Protein AF-A0A3N1D718-F1 (afdb_monomer_lite)

Foldseek 3Di:
DPDDPLVVLVVLLVVLLVVLQVVLVVVLQVVLCVVPVDGQPPDPPDPPQDPVSVVVSVVSCVVSSVVSSVVSVVVSQVVCCVVVVDGRPVVNVVVVVVVVD

pLDDT: mean 87.6, std 11.68, range [37.59, 97.69]

InterPro domains:
  IPR025329 Protein of unknown function DUF4235 [PF14019] (9-85)

Radius of gyration: 19.2 Å; chains: 1; bounding box: 46×28×54 Å

Secondary structure (DSSP, 8-state):
-PPPP-HHHHHHHHHHHHHHHHHH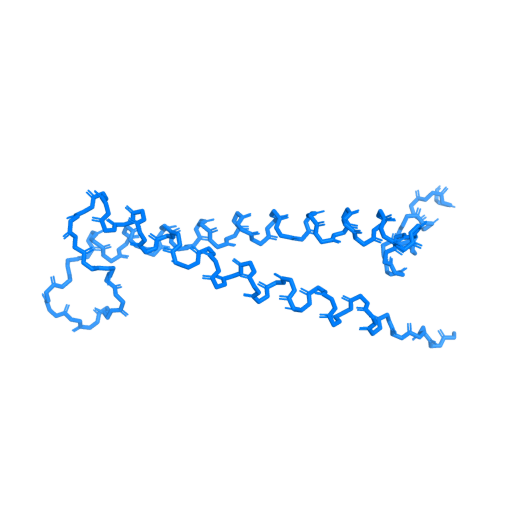HHHHHHHHHHHHSS-----TT-TTS-HHHHHHHHHHHHHHHHHHHHHHHHHHHHHHHHHHSS--HHHHHHHHHHHH-

Sequence (101 aa):
MAQKPDVGWKIFAGITGMAGGLAARKSLELIWRKGTGRKPPVNPESPDVGLAEALGWAVLIGVGMEVTRVLVTRLAVRQWEHTTGALPAHLAKLKDELTND

Organism: NCBI:txid58109

Structure (mmCIF, N/CA/C/O backbone):
data_AF-A0A3N1D718-F1
#
_entry.id   AF-A0A3N1D718-F1
#
loop_
_atom_site.group_PDB
_atom_site.id
_atom_site.type_symbol
_atom_site.label_atom_id
_atom_site.label_alt_id
_atom_site.label_comp_id
_atom_site.label_asym_id
_atom_site.label_entity_id
_atom_site.label_seq_id
_atom_site.pdbx_PDB_ins_code
_atom_site.Cartn_x
_atom_site.Cartn_y
_atom_site.Cartn_z
_atom_site.occupancy
_atom_site.B_iso_or_equiv
_atom_site.auth_seq_id
_atom_site.auth_comp_id
_atom_site.auth_asym_id
_atom_site.auth_atom_id
_atom_site.pdbx_PDB_model_num
ATOM 1 N N . MET A 1 1 ? 29.116 -12.517 -17.501 1.00 37.59 1 MET A N 1
ATOM 2 C CA . MET A 1 1 ? 29.316 -11.062 -17.315 1.00 37.59 1 MET A CA 1
ATOM 3 C C . MET A 1 1 ? 28.420 -10.607 -16.172 1.00 37.59 1 MET A C 1
ATOM 5 O O . MET A 1 1 ? 27.239 -10.930 -16.201 1.00 37.59 1 MET A O 1
ATOM 9 N N . ALA A 1 2 ? 28.958 -9.949 -15.141 1.00 45.78 2 ALA A N 1
ATOM 10 C CA . ALA A 1 2 ? 28.141 -9.412 -14.053 1.00 45.78 2 ALA A CA 1
ATOM 11 C C . ALA A 1 2 ? 27.224 -8.312 -14.612 1.00 45.78 2 ALA A C 1
ATOM 13 O O . ALA A 1 2 ? 27.704 -7.337 -15.190 1.00 45.78 2 ALA A O 1
ATOM 14 N N . GLN A 1 3 ? 25.909 -8.512 -14.507 1.00 56.16 3 GLN A N 1
ATOM 15 C CA . GLN A 1 3 ? 24.907 -7.549 -14.961 1.00 56.16 3 GLN A CA 1
ATOM 16 C C . GLN A 1 3 ? 25.099 -6.222 -14.219 1.00 56.16 3 GLN A C 1
ATOM 18 O O . GLN A 1 3 ? 25.256 -6.217 -12.996 1.00 56.16 3 GLN A O 1
ATOM 23 N N . LYS A 1 4 ? 25.062 -5.090 -14.935 1.00 59.56 4 LYS A N 1
ATOM 24 C CA . LYS A 1 4 ? 25.001 -3.782 -14.276 1.00 59.56 4 LYS A CA 1
ATOM 25 C C . LYS A 1 4 ? 23.663 -3.703 -13.530 1.00 59.56 4 LYS A C 1
ATOM 27 O O . LYS A 1 4 ? 22.625 -3.915 -14.156 1.00 59.56 4 LYS A O 1
ATOM 32 N N . PRO A 1 5 ? 23.654 -3.447 -12.213 1.00 60.41 5 PRO A N 1
ATOM 33 C CA . PRO A 1 5 ? 22.409 -3.280 -11.481 1.00 60.41 5 PRO A CA 1
ATOM 34 C C . PRO A 1 5 ? 21.609 -2.123 -12.089 1.00 60.41 5 PRO A C 1
ATOM 36 O O . PRO A 1 5 ? 22.157 -1.047 -12.317 1.00 60.41 5 PRO A O 1
ATOM 39 N N . ASP A 1 6 ? 20.313 -2.337 -12.327 1.00 82.44 6 ASP A N 1
ATOM 40 C CA . ASP A 1 6 ? 19.384 -1.282 -12.749 1.00 82.44 6 ASP A CA 1
ATOM 41 C C . ASP A 1 6 ? 19.052 -0.384 -11.548 1.00 82.44 6 ASP A C 1
ATOM 43 O O . ASP A 1 6 ? 18.007 -0.484 -10.901 1.00 82.44 6 ASP A O 1
ATOM 47 N N . VAL A 1 7 ? 20.045 0.414 -11.154 1.00 88.56 7 VAL A N 1
ATOM 48 C CA . VAL A 1 7 ? 19.982 1.299 -9.987 1.00 88.56 7 VAL A CA 1
ATOM 49 C C . VAL A 1 7 ? 18.895 2.357 -10.181 1.00 88.56 7 VAL A C 1
ATOM 51 O O . VAL A 1 7 ? 18.186 2.666 -9.226 1.00 88.56 7 VAL A O 1
ATOM 54 N N . GLY A 1 8 ? 18.712 2.851 -11.412 1.00 89.06 8 GLY A N 1
ATOM 55 C CA . GLY A 1 8 ? 17.675 3.828 -11.751 1.00 89.06 8 GLY A CA 1
ATOM 56 C C . GLY A 1 8 ? 16.273 3.296 -11.465 1.00 89.06 8 GLY A C 1
ATOM 57 O O . GLY A 1 8 ? 15.522 3.925 -10.716 1.00 89.06 8 GLY A O 1
ATOM 58 N N . TRP A 1 9 ? 15.956 2.095 -11.964 1.00 91.62 9 TRP A N 1
ATOM 59 C CA . TRP A 1 9 ? 14.692 1.431 -11.652 1.00 91.62 9 TRP A CA 1
ATOM 60 C C . TRP A 1 9 ? 14.515 1.198 -10.150 1.00 91.62 9 TRP A C 1
ATOM 62 O O . TRP A 1 9 ? 13.450 1.477 -9.608 1.00 91.62 9 TRP A O 1
ATOM 72 N N . LYS A 1 10 ? 15.547 0.705 -9.452 1.00 91.62 10 LYS A N 1
ATOM 73 C CA . LYS A 1 10 ? 15.457 0.414 -8.010 1.00 91.62 10 LYS A CA 1
ATOM 74 C C . LYS A 1 10 ? 15.143 1.659 -7.183 1.00 91.62 10 LYS A C 1
ATOM 76 O O . LYS A 1 10 ? 14.310 1.586 -6.282 1.00 91.62 10 LYS A O 1
ATOM 81 N N . ILE A 1 11 ? 15.787 2.787 -7.488 1.00 94.12 11 ILE A N 1
ATOM 82 C CA . ILE A 1 11 ? 15.524 4.064 -6.815 1.00 94.12 11 ILE A CA 1
ATOM 83 C C . ILE A 1 11 ? 14.094 4.521 -7.108 1.00 94.12 11 ILE A C 1
ATOM 85 O O . ILE A 1 11 ? 13.354 4.835 -6.177 1.00 94.12 11 ILE A O 1
ATOM 89 N N . PHE A 1 12 ? 13.686 4.506 -8.380 1.00 92.44 12 PHE A N 1
ATOM 90 C CA . PHE A 1 12 ? 12.338 4.903 -8.780 1.00 92.44 12 PHE A CA 1
ATOM 91 C C . PHE A 1 12 ? 11.271 4.037 -8.102 1.00 92.44 12 PHE A C 1
ATOM 93 O O . PHE A 1 12 ? 10.417 4.558 -7.390 1.00 92.44 12 PHE A O 1
ATOM 100 N N . ALA A 1 13 ? 11.374 2.714 -8.230 1.00 91.88 13 ALA A N 1
ATOM 101 C CA . ALA A 1 13 ? 10.457 1.762 -7.617 1.00 91.88 13 ALA A CA 1
ATOM 102 C C . ALA A 1 13 ? 10.424 1.892 -6.086 1.00 91.88 13 ALA A C 1
ATOM 104 O O . ALA A 1 13 ? 9.352 1.791 -5.491 1.00 91.88 13 ALA A O 1
ATOM 105 N N . GLY A 1 14 ? 11.568 2.160 -5.448 1.00 95.00 14 GLY A N 1
ATOM 106 C CA . GLY A 1 14 ? 11.645 2.423 -4.012 1.00 95.00 14 GLY A CA 1
ATOM 107 C C . GLY A 1 14 ? 10.859 3.670 -3.601 1.00 95.00 14 GLY A C 1
ATOM 108 O O . GLY A 1 14 ? 10.023 3.601 -2.699 1.00 95.00 14 GLY A O 1
ATOM 109 N N . ILE A 1 15 ? 11.068 4.793 -4.296 1.00 95.88 15 ILE A N 1
ATOM 110 C CA . ILE A 1 15 ? 10.365 6.056 -4.026 1.00 95.88 15 ILE A CA 1
ATOM 111 C C . ILE A 1 15 ? 8.863 5.908 -4.292 1.00 95.88 15 ILE A C 1
ATOM 113 O O . ILE A 1 15 ? 8.047 6.276 -3.444 1.00 95.88 15 ILE A O 1
ATOM 117 N N . THR A 1 16 ? 8.478 5.337 -5.436 1.00 94.38 16 THR A N 1
ATOM 118 C CA . THR A 1 16 ? 7.067 5.126 -5.788 1.00 94.38 16 THR A CA 1
ATOM 119 C C . THR A 1 16 ? 6.388 4.171 -4.807 1.00 94.38 16 THR A C 1
ATOM 121 O O . THR A 1 16 ? 5.268 4.434 -4.373 1.00 94.38 16 THR A O 1
ATOM 124 N N . GLY A 1 17 ? 7.074 3.098 -4.404 1.00 94.88 17 GLY A N 1
ATOM 125 C CA . GLY A 1 17 ? 6.605 2.159 -3.387 1.00 94.88 17 GLY A CA 1
ATOM 126 C C . GLY A 1 17 ? 6.345 2.840 -2.045 1.00 94.88 17 GLY A C 1
ATOM 127 O O . GLY A 1 17 ? 5.269 2.681 -1.469 1.00 94.88 17 GLY A O 1
ATOM 128 N N . MET A 1 18 ? 7.294 3.653 -1.576 1.00 96.94 18 MET A N 1
ATOM 129 C CA . MET A 1 18 ? 7.156 4.401 -0.327 1.00 96.94 18 MET A CA 1
ATOM 130 C C . MET A 1 18 ? 5.994 5.400 -0.387 1.00 96.94 18 MET A C 1
ATOM 132 O O . MET A 1 18 ? 5.151 5.419 0.511 1.00 96.94 18 MET A O 1
ATOM 136 N N . ALA A 1 19 ? 5.905 6.192 -1.458 1.00 96.38 19 ALA A N 1
ATOM 137 C CA . ALA A 1 19 ? 4.821 7.151 -1.649 1.00 96.38 19 ALA A CA 1
ATOM 138 C C . ALA A 1 19 ? 3.448 6.458 -1.693 1.00 96.38 19 ALA A C 1
ATOM 140 O O . ALA A 1 19 ? 2.516 6.882 -1.005 1.00 96.38 19 ALA A O 1
ATOM 141 N N . GLY A 1 20 ? 3.341 5.354 -2.440 1.00 95.81 20 GLY A N 1
ATOM 142 C CA . GLY A 1 20 ? 2.128 4.545 -2.526 1.00 95.81 20 GLY A CA 1
ATOM 143 C C . GLY A 1 20 ? 1.719 3.950 -1.179 1.00 95.81 20 GLY A C 1
ATOM 144 O O . GLY A 1 20 ? 0.554 4.041 -0.800 1.00 95.81 20 GLY A O 1
ATOM 145 N N . GLY A 1 21 ? 2.673 3.418 -0.411 1.00 95.50 21 GLY A N 1
ATOM 146 C CA . GLY A 1 21 ? 2.417 2.875 0.925 1.00 95.50 21 GLY A CA 1
ATOM 147 C C . GLY A 1 21 ? 1.923 3.930 1.920 1.00 95.50 21 GLY A C 1
ATOM 148 O O . GLY A 1 21 ? 0.954 3.696 2.643 1.00 95.50 21 GLY A O 1
ATOM 149 N N . LEU A 1 22 ? 2.535 5.119 1.931 1.00 96.19 22 LEU A N 1
ATOM 150 C CA . LEU A 1 22 ? 2.099 6.227 2.791 1.00 96.19 22 LEU A CA 1
ATOM 151 C C . LEU A 1 22 ? 0.698 6.730 2.416 1.00 96.19 22 LEU A C 1
ATOM 153 O O . LEU A 1 22 ? -0.117 7.004 3.301 1.00 96.19 22 LEU A O 1
ATOM 157 N N . ALA A 1 23 ? 0.408 6.835 1.117 1.00 96.62 23 ALA A N 1
ATOM 158 C CA . ALA A 1 23 ? -0.911 7.216 0.624 1.00 96.62 23 ALA A CA 1
ATOM 159 C C . ALA A 1 23 ? -1.971 6.170 0.999 1.00 96.62 23 ALA A C 1
ATOM 161 O O . ALA A 1 23 ? -3.021 6.524 1.535 1.00 96.62 23 ALA A O 1
ATOM 162 N N . ALA A 1 24 ? -1.677 4.884 0.796 1.00 96.06 24 ALA A N 1
ATOM 163 C CA . ALA A 1 24 ? -2.580 3.796 1.145 1.00 96.06 24 ALA A CA 1
ATOM 164 C C . ALA A 1 24 ? -2.883 3.758 2.638 1.00 96.06 24 ALA A C 1
ATOM 166 O O . ALA A 1 24 ? -4.049 3.677 3.013 1.00 96.06 24 ALA A O 1
ATOM 167 N N . ARG A 1 25 ? -1.865 3.907 3.494 1.00 93.56 25 ARG A N 1
ATOM 168 C CA . ARG A 1 25 ? -2.071 3.965 4.943 1.00 93.56 25 ARG A CA 1
ATOM 169 C C . ARG A 1 25 ? -3.072 5.053 5.327 1.00 93.56 25 ARG A C 1
ATOM 171 O O . ARG A 1 25 ? -4.044 4.758 6.013 1.00 93.56 25 ARG A O 1
ATOM 178 N N . LYS A 1 26 ? -2.894 6.285 4.838 1.00 94.44 26 LYS A N 1
ATOM 179 C CA . LYS A 1 26 ? -3.828 7.390 5.120 1.00 94.44 26 LYS A CA 1
ATOM 180 C C . LYS A 1 26 ? -5.246 7.091 4.630 1.00 94.44 26 LYS A C 1
ATOM 182 O O . LYS A 1 26 ? -6.210 7.364 5.343 1.00 94.44 26 LYS A O 1
ATOM 187 N N . SER A 1 27 ? -5.375 6.511 3.439 1.00 96.25 27 SER A N 1
ATOM 188 C CA . SER A 1 27 ? -6.668 6.114 2.879 1.00 96.25 27 SER A CA 1
ATOM 189 C C . SER A 1 27 ? -7.355 5.043 3.727 1.00 96.25 27 SER A C 1
ATOM 191 O O . SER A 1 27 ? -8.532 5.189 4.044 1.00 96.25 27 SER A O 1
ATOM 193 N N . LEU A 1 28 ? -6.629 4.007 4.153 1.00 94.88 28 LEU A N 1
ATOM 194 C CA . LEU A 1 28 ? -7.159 2.926 4.990 1.00 94.88 28 LEU A CA 1
ATOM 195 C C . LEU A 1 28 ? -7.568 3.436 6.377 1.00 94.88 28 LEU A C 1
ATOM 197 O O . LEU A 1 28 ? -8.643 3.091 6.864 1.00 94.88 28 LEU A O 1
ATOM 201 N N . GLU A 1 29 ? -6.771 4.320 6.984 1.00 93.69 29 GLU A N 1
ATOM 202 C CA . GLU A 1 29 ? -7.128 4.971 8.249 1.00 93.69 29 GLU A CA 1
ATOM 203 C C . GLU A 1 29 ? -8.414 5.805 8.118 1.00 93.69 29 GLU A C 1
ATOM 205 O O . GLU A 1 29 ? -9.254 5.800 9.019 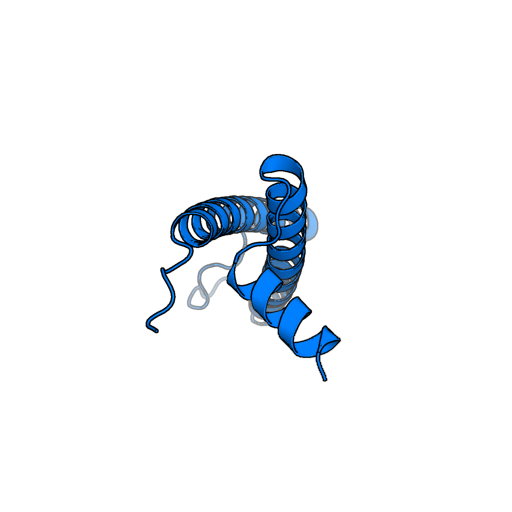1.00 93.69 29 GLU A O 1
ATOM 210 N N . LEU A 1 30 ? -8.595 6.507 6.996 1.00 94.62 30 LEU A N 1
ATOM 211 C CA . LEU A 1 30 ? -9.799 7.291 6.722 1.00 94.62 30 LEU A CA 1
ATOM 212 C C . LEU A 1 30 ? -11.020 6.401 6.468 1.00 94.62 30 LEU A C 1
ATOM 214 O O . LEU A 1 30 ? -12.096 6.698 6.986 1.00 94.62 30 LEU A O 1
ATOM 218 N N . ILE A 1 31 ? -10.857 5.314 5.710 1.00 94.44 31 ILE A N 1
ATOM 219 C CA . ILE A 1 31 ? -11.906 4.310 5.474 1.00 94.44 31 ILE A CA 1
ATOM 220 C C . ILE A 1 31 ? -12.379 3.735 6.807 1.00 94.44 31 ILE A C 1
ATOM 222 O O . ILE A 1 31 ? -13.580 3.715 7.070 1.00 94.44 31 ILE A O 1
ATOM 226 N N . TRP A 1 32 ? -11.444 3.352 7.679 1.00 93.00 32 TRP A N 1
ATOM 227 C CA . TRP A 1 32 ? -11.776 2.835 9.001 1.00 93.00 32 TRP A CA 1
ATOM 228 C C . TRP A 1 32 ? -12.543 3.850 9.834 1.00 93.00 32 TRP A C 1
ATOM 230 O O . TRP A 1 32 ? -13.637 3.558 10.299 1.00 93.00 32 TRP A O 1
ATOM 240 N N . ARG A 1 33 ? -12.018 5.074 9.959 1.00 91.75 33 ARG A N 1
ATOM 241 C CA . ARG A 1 33 ? -12.664 6.142 10.736 1.00 91.75 33 ARG A CA 1
ATOM 242 C C . ARG A 1 33 ? -14.063 6.465 10.231 1.00 91.75 33 ARG A C 1
ATOM 244 O O . ARG A 1 33 ? -14.945 6.718 11.041 1.00 91.75 33 ARG A O 1
ATOM 251 N N . LYS A 1 34 ? -14.276 6.460 8.913 1.00 93.19 34 LYS A N 1
ATOM 252 C CA . LYS A 1 34 ? -15.605 6.674 8.328 1.00 93.19 34 LYS A CA 1
ATOM 253 C C . LYS A 1 34 ? -16.556 5.508 8.595 1.00 93.19 34 LYS A C 1
ATOM 255 O O . LYS A 1 34 ? -17.734 5.757 8.809 1.00 93.19 34 LYS A O 1
ATOM 260 N N . GLY A 1 35 ? -16.062 4.269 8.573 1.00 90.31 35 GLY A N 1
ATOM 261 C CA . GLY A 1 35 ? -16.883 3.077 8.794 1.00 90.31 35 GLY A CA 1
ATOM 262 C C . GLY A 1 35 ? -17.220 2.819 10.264 1.00 90.31 35 GLY A C 1
ATOM 263 O O . GLY A 1 35 ? -18.343 2.443 10.575 1.00 90.31 35 GLY A O 1
ATOM 264 N N . THR A 1 36 ? -16.265 3.030 11.172 1.00 88.19 36 THR A N 1
ATOM 265 C CA . THR A 1 36 ? -16.399 2.682 12.599 1.00 88.19 36 THR A CA 1
ATOM 266 C C . THR A 1 36 ? -16.627 3.891 13.503 1.00 88.19 36 THR A C 1
ATOM 268 O O . THR A 1 36 ? -16.988 3.729 14.666 1.00 88.19 36 THR A O 1
ATOM 271 N N . GLY A 1 37 ? -16.376 5.110 13.014 1.00 84.25 37 GLY A N 1
ATOM 272 C CA . GLY A 1 37 ? -16.392 6.333 13.823 1.00 84.25 37 GLY A CA 1
ATOM 273 C C . GLY A 1 37 ? -15.228 6.440 14.816 1.00 84.25 37 GLY A C 1
ATOM 274 O O . GLY A 1 37 ? -15.155 7.408 15.574 1.00 84.25 37 GLY A O 1
ATOM 275 N N . ARG A 1 38 ? -14.306 5.468 14.832 1.00 80.12 38 ARG A N 1
ATOM 276 C CA . ARG A 1 38 ? -13.216 5.364 15.811 1.00 80.12 38 ARG A CA 1
ATOM 277 C C . ARG A 1 38 ? -11.847 5.461 15.154 1.00 80.12 38 ARG A C 1
ATOM 279 O O . ARG A 1 38 ? -11.682 5.294 13.945 1.00 80.12 38 ARG A O 1
ATOM 286 N N . LYS A 1 39 ? -10.834 5.767 15.968 1.00 83.38 39 LYS A N 1
ATOM 287 C CA . LYS A 1 39 ? -9.438 5.697 15.522 1.00 83.38 39 LYS A CA 1
ATOM 288 C C . LYS A 1 39 ? -9.081 4.228 15.236 1.00 83.38 39 LYS A C 1
ATOM 290 O O . LYS A 1 39 ? -9.579 3.356 15.940 1.00 83.38 39 LYS A O 1
ATOM 295 N N . PRO A 1 40 ? -8.233 3.952 14.234 1.00 81.19 40 PRO A N 1
ATOM 296 C CA . PRO A 1 40 ? -7.778 2.596 13.962 1.00 81.19 40 PRO A CA 1
ATOM 297 C C . PRO A 1 40 ? -7.124 1.956 15.194 1.00 81.19 40 PRO A C 1
ATOM 299 O O . PRO A 1 40 ? -6.353 2.646 15.875 1.00 81.19 40 PRO A O 1
ATOM 302 N N . PRO A 1 41 ? -7.391 0.669 15.475 1.00 79.31 41 PRO A N 1
ATOM 303 C CA . PRO A 1 41 ? -6.800 -0.050 16.597 1.00 79.31 41 PRO A CA 1
ATOM 304 C C . PRO A 1 41 ? -5.332 -0.366 16.287 1.00 79.31 41 PRO A C 1
ATOM 306 O O . PRO A 1 41 ? -4.971 -1.435 15.803 1.00 79.31 41 PRO A O 1
ATOM 309 N N . VAL A 1 42 ? -4.470 0.623 16.522 1.00 71.94 42 VAL A N 1
ATOM 310 C CA . VAL A 1 42 ? -3.018 0.519 16.312 1.00 71.94 42 VAL A CA 1
ATOM 311 C C . VAL A 1 42 ? -2.290 -0.124 17.493 1.00 71.94 42 VAL A C 1
ATOM 313 O O . VAL A 1 42 ? -1.153 -0.554 17.325 1.00 71.94 42 VAL A O 1
ATOM 316 N N . ASN A 1 43 ? -2.952 -0.222 18.652 1.00 68.19 43 ASN A N 1
ATOM 317 C CA . ASN A 1 43 ? -2.399 -0.793 19.878 1.00 68.19 43 ASN A CA 1
ATOM 318 C C . ASN A 1 43 ? -3.175 -2.061 20.271 1.00 68.19 43 ASN A C 1
ATOM 320 O O . ASN A 1 43 ? -4.234 -1.941 20.888 1.00 68.19 43 ASN A O 1
ATOM 324 N N . PRO A 1 44 ? -2.665 -3.261 19.945 1.00 60.34 44 PRO A N 1
ATOM 325 C CA . PRO A 1 44 ? -3.318 -4.527 20.291 1.00 60.34 44 PRO A CA 1
ATOM 326 C C . PRO A 1 44 ? -3.331 -4.817 21.801 1.00 60.34 44 PRO A C 1
ATOM 328 O O . PRO A 1 44 ? -4.142 -5.613 22.254 1.00 60.34 44 PRO A O 1
ATOM 331 N N . GLU A 1 45 ? -2.466 -4.162 22.581 1.00 60.81 45 GLU A N 1
ATOM 332 C CA . GLU A 1 45 ? -2.409 -4.287 24.047 1.00 60.81 45 GLU A CA 1
ATOM 333 C C . GLU A 1 45 ? -3.375 -3.339 24.778 1.00 60.81 45 GLU A C 1
ATOM 335 O O . GLU A 1 45 ? -3.451 -3.352 26.005 1.00 60.81 45 GLU A O 1
ATOM 340 N N . SER A 1 46 ? -4.106 -2.486 24.051 1.00 66.56 46 SER A N 1
ATOM 341 C CA . SER A 1 46 ? -5.083 -1.597 24.675 1.00 66.56 46 SER A CA 1
ATOM 342 C C . SER A 1 46 ? -6.303 -2.408 25.129 1.00 66.56 46 SER A C 1
ATOM 344 O O . SER A 1 46 ? -6.947 -3.035 24.286 1.00 66.56 46 SER A O 1
ATOM 346 N N . PRO A 1 47 ? -6.677 -2.362 26.423 1.00 62.91 47 PRO A N 1
ATOM 347 C CA . PRO A 1 47 ? -7.871 -3.046 26.924 1.00 62.91 47 PRO A CA 1
ATOM 348 C C . PRO A 1 47 ? -9.176 -2.495 26.324 1.00 62.91 47 PRO A C 1
ATOM 350 O O . PRO A 1 47 ? -10.218 -3.137 26.431 1.00 62.91 47 PRO A O 1
ATOM 353 N N . ASP A 1 48 ? -9.117 -1.340 25.656 1.00 73.44 48 ASP A N 1
ATOM 354 C CA . ASP A 1 48 ? -10.255 -0.701 24.994 1.00 73.44 48 ASP A CA 1
ATOM 355 C C . ASP A 1 48 ? -10.504 -1.242 23.572 1.00 73.44 48 ASP A C 1
ATOM 357 O O . ASP A 1 48 ? -11.539 -0.947 22.970 1.00 73.44 48 ASP A O 1
ATOM 361 N N . VAL A 1 49 ? -9.570 -2.026 23.015 1.00 80.69 49 VAL A N 1
ATOM 362 C CA . VAL A 1 49 ? -9.685 -2.609 21.672 1.00 80.69 49 VAL A CA 1
ATOM 363 C C . VAL A 1 49 ? -10.268 -4.016 21.767 1.00 80.69 49 VAL A C 1
ATOM 365 O O . VAL A 1 49 ? -9.626 -4.956 22.229 1.00 80.69 49 VAL A O 1
ATOM 368 N N . GLY A 1 50 ? -11.490 -4.187 21.260 1.00 85.12 50 GLY A N 1
ATOM 369 C CA . GLY A 1 50 ? -12.105 -5.508 21.151 1.00 85.12 50 GLY A CA 1
ATOM 370 C C . GLY A 1 50 ? -11.406 -6.395 20.113 1.00 85.12 50 GLY A C 1
ATOM 371 O O . GLY A 1 50 ? -10.951 -5.919 19.073 1.00 85.12 50 GLY A O 1
ATOM 372 N N . LEU A 1 51 ? -11.395 -7.712 20.339 1.00 85.94 51 LEU A N 1
ATOM 373 C CA . LEU A 1 51 ? -10.775 -8.690 19.431 1.00 85.94 51 LEU A CA 1
ATOM 374 C C . LEU A 1 51 ? -11.330 -8.614 17.996 1.00 85.94 51 LEU A C 1
ATOM 376 O O . LEU A 1 51 ? -10.568 -8.656 17.033 1.00 85.94 51 LEU A O 1
ATOM 380 N N . ALA A 1 52 ? -12.645 -8.438 17.841 1.00 86.38 52 ALA A N 1
ATOM 381 C CA . ALA A 1 52 ? -13.267 -8.262 16.527 1.00 86.38 52 ALA A CA 1
ATOM 382 C C . ALA A 1 52 ? -12.805 -6.972 15.823 1.00 86.38 52 ALA A C 1
ATOM 384 O O . ALA A 1 52 ? -12.601 -6.967 14.610 1.00 86.38 52 ALA A O 1
ATOM 385 N N . GLU A 1 53 ? -12.598 -5.891 16.582 1.00 86.75 53 GLU A N 1
ATOM 386 C CA . GLU A 1 53 ? -12.112 -4.611 16.061 1.00 86.75 53 GLU A CA 1
ATOM 387 C C . GLU A 1 53 ? -10.656 -4.739 15.582 1.00 86.75 53 GLU A C 1
ATOM 389 O O . GLU A 1 53 ? -10.333 -4.339 14.461 1.00 86.75 53 GLU A O 1
ATOM 394 N N . ALA A 1 54 ? -9.798 -5.387 16.379 1.00 87.75 54 ALA A N 1
ATOM 395 C CA . ALA A 1 54 ? -8.408 -5.671 16.021 1.00 87.75 54 ALA A CA 1
ATOM 396 C C . ALA A 1 54 ? -8.293 -6.552 14.766 1.00 87.75 54 ALA A C 1
ATOM 398 O O . ALA A 1 54 ? -7.536 -6.226 13.849 1.00 87.75 54 ALA A O 1
ATOM 399 N N . LEU A 1 55 ? -9.069 -7.640 14.690 1.00 90.12 55 LEU A N 1
ATOM 400 C CA . LEU A 1 55 ? -9.089 -8.519 13.518 1.00 90.12 55 LEU A CA 1
ATOM 401 C C . LEU A 1 55 ? -9.596 -7.790 12.270 1.00 90.12 55 LEU A C 1
ATOM 403 O O . LEU A 1 55 ? -8.993 -7.919 11.205 1.00 90.12 55 LEU A O 1
ATOM 407 N N . GLY A 1 56 ? -10.656 -6.986 12.393 1.00 91.38 56 GLY A N 1
ATOM 408 C CA . GLY A 1 56 ? -11.176 -6.191 11.281 1.00 91.38 56 GLY A CA 1
ATOM 409 C C . GLY A 1 56 ? -10.129 -5.229 10.715 1.00 91.38 56 GLY A C 1
ATOM 410 O O . GLY A 1 56 ? -9.962 -5.134 9.498 1.00 91.38 56 GLY A O 1
ATOM 411 N N . TRP A 1 57 ? -9.370 -4.562 11.585 1.00 92.31 57 TRP A N 1
ATOM 412 C CA . TRP A 1 57 ? -8.289 -3.674 11.165 1.00 92.31 57 TRP A CA 1
ATOM 413 C C . TRP A 1 57 ? -7.113 -4.428 10.543 1.00 92.31 57 TRP A C 1
ATOM 415 O O . TRP A 1 57 ? -6.592 -4.001 9.511 1.00 92.31 57 TRP A O 1
ATOM 425 N N . ALA A 1 58 ? -6.719 -5.565 11.121 1.00 91.75 58 ALA A N 1
ATOM 426 C CA . ALA A 1 58 ? -5.647 -6.399 10.586 1.00 91.75 58 ALA A CA 1
ATOM 427 C C . ALA A 1 58 ? -5.971 -6.892 9.169 1.00 91.75 58 ALA A C 1
ATOM 429 O O . ALA A 1 58 ? -5.128 -6.793 8.278 1.00 91.75 58 ALA A O 1
ATOM 430 N N . VAL A 1 59 ? -7.205 -7.349 8.934 1.00 94.75 59 VAL A N 1
ATOM 431 C CA . VAL A 1 59 ? -7.675 -7.743 7.598 1.00 94.75 59 VAL A CA 1
ATOM 432 C C . VAL A 1 59 ? -7.677 -6.545 6.650 1.00 94.75 59 VAL A C 1
ATOM 434 O O . VAL A 1 59 ? -7.169 -6.656 5.535 1.00 94.75 59 VAL A O 1
ATOM 437 N N . LEU A 1 60 ? -8.188 -5.388 7.087 1.00 94.62 60 LEU A N 1
ATOM 438 C CA . LEU A 1 60 ? -8.225 -4.183 6.257 1.00 94.62 60 LEU A CA 1
ATOM 439 C C . LEU A 1 60 ? -6.821 -3.746 5.816 1.00 94.62 60 LEU A C 1
ATOM 441 O O . LEU A 1 60 ? -6.616 -3.442 4.642 1.00 94.62 60 LEU A O 1
ATOM 445 N N . ILE A 1 61 ? -5.851 -3.735 6.732 1.00 94.31 61 ILE A N 1
ATOM 446 C CA . ILE A 1 61 ? -4.459 -3.408 6.412 1.00 94.31 61 ILE A CA 1
ATOM 447 C C . ILE A 1 61 ? -3.824 -4.490 5.545 1.00 94.31 61 ILE A C 1
ATOM 449 O O . ILE A 1 61 ? -3.204 -4.154 4.539 1.00 94.31 61 ILE A O 1
ATOM 453 N N . GLY A 1 62 ? -3.986 -5.766 5.897 1.00 95.00 62 GLY A N 1
ATOM 454 C CA . GLY A 1 62 ? -3.393 -6.875 5.153 1.00 95.00 62 GLY A CA 1
ATOM 455 C C . GLY A 1 62 ? -3.834 -6.878 3.691 1.00 95.00 62 GLY A C 1
ATOM 456 O O . GLY A 1 62 ? -3.001 -6.848 2.787 1.00 95.00 62 GLY A O 1
ATOM 457 N N . VAL A 1 63 ? -5.146 -6.815 3.453 1.00 97.50 63 VAL A N 1
ATOM 458 C CA . VAL A 1 63 ? -5.707 -6.777 2.097 1.00 97.50 63 VAL A CA 1
ATOM 459 C C . VAL A 1 63 ? -5.394 -5.447 1.413 1.00 97.50 63 VAL A C 1
ATOM 461 O O . VAL A 1 63 ? -4.941 -5.429 0.270 1.00 97.50 63 VAL A O 1
ATOM 464 N N . GLY A 1 64 ? -5.598 -4.323 2.103 1.00 96.75 64 GLY A N 1
ATOM 465 C CA . GLY A 1 64 ? -5.415 -2.992 1.527 1.00 96.75 64 GLY A CA 1
ATOM 466 C C . GLY A 1 64 ? -3.979 -2.724 1.078 1.00 96.75 64 GLY A C 1
ATOM 467 O O . GLY A 1 64 ? -3.759 -2.175 -0.004 1.00 96.75 64 GLY A O 1
ATOM 468 N N . MET A 1 65 ? -2.992 -3.143 1.871 1.00 95.69 65 MET A N 1
ATOM 469 C CA . MET A 1 65 ? -1.579 -2.973 1.533 1.00 95.69 65 MET A CA 1
ATOM 470 C C . MET A 1 65 ? -1.144 -3.893 0.393 1.00 95.69 65 MET A C 1
ATOM 472 O O . MET A 1 65 ? -0.398 -3.443 -0.477 1.00 95.69 65 MET A O 1
ATOM 476 N N . GLU A 1 66 ? -1.637 -5.133 0.333 1.00 96.94 66 GLU A N 1
ATOM 477 C CA . GLU A 1 66 ? -1.284 -6.039 -0.765 1.00 96.94 66 GLU A CA 1
ATOM 478 C C . GLU A 1 66 ? -1.889 -5.574 -2.096 1.00 96.94 66 GLU A C 1
ATOM 480 O O . GLU A 1 66 ? -1.191 -5.493 -3.109 1.00 96.94 66 GLU A O 1
ATOM 485 N N . VAL A 1 67 ? -3.154 -5.140 -2.089 1.00 97.69 67 VAL A N 1
ATOM 486 C CA . VAL A 1 67 ? -3.782 -4.522 -3.268 1.00 97.69 67 VAL A CA 1
ATOM 487 C C . VAL A 1 67 ? -2.997 -3.285 -3.708 1.00 97.69 67 VAL A C 1
ATOM 489 O O . VAL A 1 67 ? -2.688 -3.132 -4.891 1.00 97.69 67 VAL A O 1
ATOM 492 N N . THR A 1 68 ? -2.619 -2.424 -2.759 1.00 97.12 68 THR A N 1
ATOM 493 C CA . THR A 1 68 ? -1.808 -1.234 -3.045 1.00 97.12 68 THR A CA 1
ATOM 494 C C . THR A 1 68 ? -0.494 -1.615 -3.706 1.00 97.12 68 THR A C 1
ATOM 496 O O . THR A 1 68 ? -0.137 -1.029 -4.725 1.00 97.12 68 THR A O 1
ATOM 499 N N . ARG A 1 69 ? 0.223 -2.601 -3.161 1.00 94.25 69 ARG A N 1
ATOM 500 C CA . ARG A 1 69 ? 1.499 -3.063 -3.707 1.00 94.25 69 ARG A CA 1
ATOM 501 C C . ARG A 1 69 ? 1.351 -3.492 -5.163 1.00 94.25 69 ARG A C 1
ATOM 503 O O . ARG A 1 69 ? 2.104 -3.013 -6.006 1.00 94.25 69 ARG A O 1
ATOM 510 N N . VAL A 1 70 ? 0.362 -4.332 -5.471 1.00 96.88 70 VAL A N 1
ATOM 511 C CA . VAL A 1 70 ? 0.113 -4.807 -6.842 1.00 96.88 70 VAL A CA 1
ATOM 512 C C . VAL A 1 70 ? -0.151 -3.637 -7.790 1.00 96.88 70 VAL A C 1
ATOM 514 O O . VAL A 1 70 ? 0.429 -3.577 -8.878 1.00 96.88 70 VAL A O 1
ATOM 517 N N . LEU A 1 71 ? -0.999 -2.691 -7.383 1.00 96.56 71 LEU A N 1
ATOM 518 C CA . LEU A 1 71 ? -1.325 -1.519 -8.194 1.00 96.56 71 LEU A CA 1
ATOM 519 C C . LEU A 1 71 ? -0.104 -0.624 -8.407 1.00 96.56 71 LEU A C 1
ATOM 521 O O . LEU A 1 71 ? 0.210 -0.276 -9.543 1.00 96.56 71 LEU A O 1
ATOM 525 N N . VAL A 1 72 ? 0.616 -0.298 -7.336 1.00 96.19 72 VAL A N 1
ATOM 526 C CA . VAL A 1 72 ? 1.810 0.550 -7.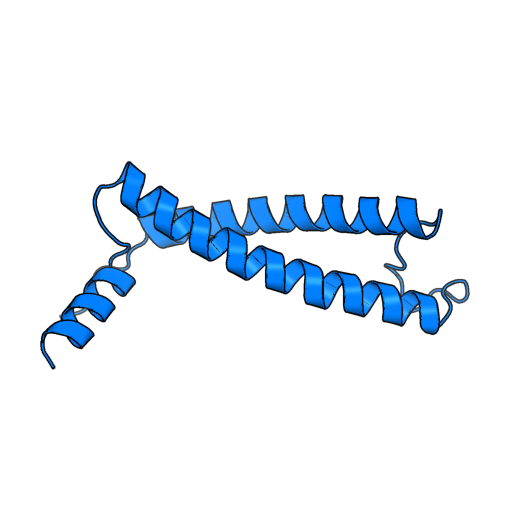380 1.00 96.19 72 VAL A CA 1
ATOM 527 C C . VAL A 1 72 ? 2.885 -0.069 -8.263 1.00 96.19 72 VAL A C 1
ATOM 529 O O . VAL A 1 72 ? 3.439 0.630 -9.104 1.00 96.19 72 VAL A O 1
ATOM 532 N N . THR A 1 73 ? 3.152 -1.372 -8.144 1.00 94.50 73 THR A N 1
ATOM 533 C CA . THR A 1 73 ? 4.134 -2.053 -8.998 1.00 94.50 73 THR A CA 1
ATOM 534 C C . THR A 1 73 ? 3.729 -1.992 -10.469 1.00 94.50 73 THR A C 1
ATOM 536 O O . THR A 1 73 ? 4.549 -1.635 -11.312 1.00 94.50 73 THR A O 1
ATOM 539 N N . ARG A 1 74 ? 2.461 -2.276 -10.793 1.00 94.31 74 ARG A N 1
ATOM 540 C CA . ARG A 1 74 ? 1.971 -2.222 -12.180 1.00 94.31 74 ARG A CA 1
ATOM 541 C C . ARG A 1 74 ? 2.066 -0.818 -12.768 1.00 94.31 74 ARG A C 1
ATOM 543 O O . ARG A 1 74 ? 2.476 -0.662 -13.916 1.00 94.31 74 ARG A O 1
ATOM 550 N N . LEU A 1 75 ? 1.693 0.192 -11.990 1.00 94.69 75 LEU A N 1
ATOM 551 C CA . LEU A 1 75 ? 1.764 1.586 -12.413 1.00 94.69 75 LEU A CA 1
ATOM 552 C C . LEU A 1 75 ? 3.211 2.059 -12.550 1.00 94.69 75 LEU A C 1
ATOM 554 O O . LEU A 1 75 ? 3.524 2.719 -13.531 1.00 94.69 75 LEU A O 1
ATOM 558 N N . ALA A 1 76 ? 4.101 1.677 -11.632 1.00 94.06 76 ALA A N 1
ATOM 559 C CA . ALA A 1 76 ? 5.516 2.021 -11.705 1.00 94.06 76 ALA A CA 1
ATOM 560 C C . ALA A 1 76 ? 6.169 1.460 -12.975 1.00 94.06 76 ALA A C 1
ATOM 562 O O . ALA A 1 76 ? 6.863 2.196 -13.668 1.00 94.06 76 ALA A O 1
ATOM 563 N N . VAL A 1 77 ? 5.907 0.191 -13.318 1.00 94.31 77 VAL A N 1
ATOM 564 C CA . VAL A 1 77 ? 6.436 -0.422 -14.551 1.00 94.31 77 VAL A CA 1
ATOM 565 C C . VAL A 1 77 ? 5.898 0.296 -15.789 1.00 94.31 77 VAL A C 1
ATOM 567 O O . VAL A 1 77 ? 6.683 0.697 -16.641 1.00 94.31 77 VAL A O 1
ATOM 570 N N . ARG A 1 78 ? 4.578 0.517 -15.867 1.00 93.31 78 ARG A N 1
ATOM 571 C CA . ARG A 1 78 ? 3.951 1.221 -17.000 1.00 93.31 78 ARG A CA 1
ATOM 572 C C . ARG A 1 78 ? 4.470 2.644 -17.161 1.00 93.31 78 ARG A C 1
ATOM 574 O O . ARG A 1 78 ? 4.736 3.080 -18.274 1.00 93.31 78 ARG A O 1
ATOM 581 N N . GLN A 1 79 ? 4.606 3.364 -16.052 1.00 93.00 79 GLN A N 1
ATOM 582 C CA . GLN A 1 79 ? 5.095 4.732 -16.069 1.00 93.00 79 GLN A CA 1
ATOM 583 C C . GLN A 1 79 ? 6.553 4.778 -16.514 1.00 93.00 79 GLN A C 1
ATOM 585 O O . GLN A 1 79 ? 6.904 5.635 -17.314 1.00 93.00 79 GLN A O 1
ATOM 590 N N . TRP A 1 80 ? 7.382 3.853 -16.028 1.00 91.19 80 TRP A N 1
ATOM 591 C CA . TRP A 1 80 ? 8.779 3.744 -16.432 1.00 91.19 80 TRP A CA 1
ATOM 592 C C . TRP A 1 80 ? 8.923 3.441 -17.923 1.00 91.19 80 TRP A C 1
ATOM 594 O O . TRP A 1 80 ? 9.697 4.105 -18.605 1.00 91.19 80 TRP A O 1
ATOM 604 N N . GLU A 1 81 ? 8.154 2.486 -18.445 1.00 92.81 81 GLU A N 1
ATOM 605 C CA . GLU A 1 81 ? 8.141 2.163 -19.874 1.00 92.81 81 GLU A CA 1
ATOM 606 C C . GLU A 1 81 ? 7.708 3.372 -20.711 1.00 92.81 81 GLU A C 1
ATOM 608 O O . GLU A 1 81 ? 8.364 3.714 -21.691 1.00 92.81 81 GLU A O 1
ATOM 613 N N . HIS A 1 82 ? 6.661 4.082 -20.281 1.00 92.56 82 HIS A N 1
ATOM 614 C CA . HIS A 1 82 ? 6.177 5.274 -20.970 1.00 92.56 82 HIS A CA 1
ATOM 615 C C . HIS A 1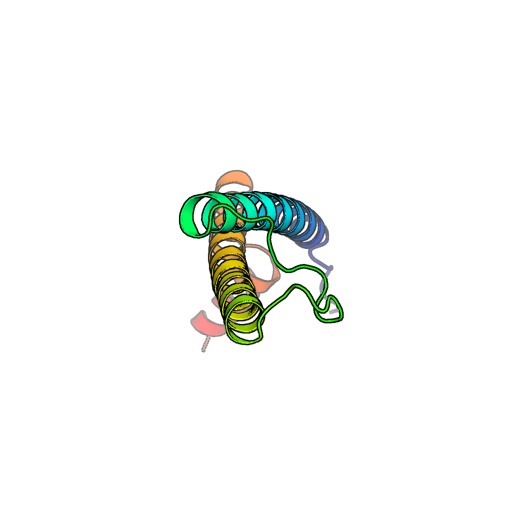 82 ? 7.191 6.431 -20.957 1.00 92.56 82 HIS A C 1
ATOM 617 O O . HIS A 1 82 ? 7.289 7.169 -21.933 1.00 92.56 82 HIS A O 1
ATOM 623 N N . THR A 1 83 ? 7.932 6.636 -19.862 1.00 89.62 83 THR A N 1
ATOM 624 C CA . THR A 1 83 ? 8.875 7.763 -19.746 1.00 89.62 83 THR A CA 1
ATOM 625 C C . THR A 1 83 ? 10.254 7.465 -20.318 1.00 89.62 83 THR A C 1
ATOM 627 O O . THR A 1 83 ? 10.889 8.371 -20.851 1.00 89.62 83 THR A O 1
ATOM 630 N N . THR A 1 84 ? 10.737 6.229 -20.197 1.00 88.62 84 THR A N 1
ATOM 631 C CA . THR A 1 84 ? 12.079 5.836 -20.657 1.00 88.62 84 THR A CA 1
ATOM 632 C C . THR A 1 84 ? 12.072 5.172 -22.032 1.00 88.62 84 THR A C 1
ATOM 634 O O . THR A 1 84 ? 13.131 5.018 -22.634 1.00 88.62 84 THR A O 1
ATOM 637 N N . GLY A 1 85 ? 10.899 4.779 -22.540 1.00 88.31 85 GLY A N 1
ATOM 638 C CA . GLY A 1 85 ? 10.750 4.042 -23.795 1.00 88.31 85 GLY A CA 1
ATOM 639 C C . GLY A 1 85 ? 11.229 2.588 -23.722 1.00 88.31 85 GLY A C 1
ATOM 640 O O . GLY A 1 85 ? 11.244 1.905 -24.743 1.00 88.31 85 GLY A O 1
ATOM 641 N N . ALA A 1 86 ? 11.633 2.108 -22.543 1.00 84.06 86 ALA A N 1
ATOM 642 C CA . ALA A 1 86 ? 12.156 0.765 -22.344 1.00 84.06 86 ALA A CA 1
ATOM 643 C C . ALA A 1 86 ? 11.627 0.142 -21.048 1.00 84.06 86 ALA A C 1
ATOM 645 O O . ALA A 1 86 ? 11.393 0.817 -20.044 1.00 84.06 86 ALA A O 1
ATOM 646 N N . LEU A 1 87 ? 11.469 -1.182 -21.053 1.00 87.94 87 LEU A N 1
ATOM 64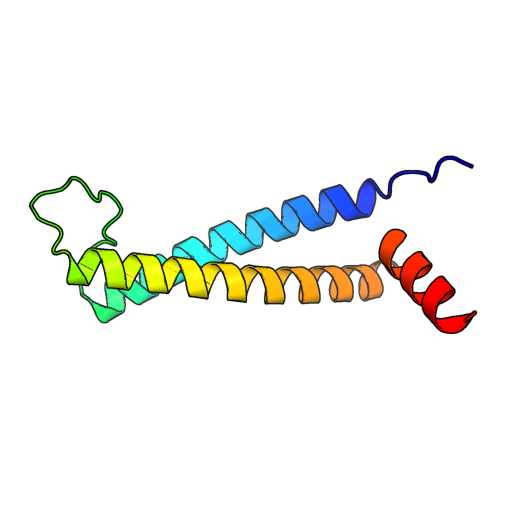7 C CA . LEU A 1 87 ? 11.180 -1.931 -19.834 1.00 87.94 87 LEU A CA 1
ATOM 648 C C . LEU A 1 87 ? 12.376 -1.848 -18.864 1.00 87.94 87 LEU A C 1
ATOM 650 O O . LEU A 1 87 ? 13.524 -1.790 -19.311 1.00 87.94 87 LEU A O 1
ATOM 654 N N . PRO A 1 88 ? 12.139 -1.910 -17.541 1.00 88.50 88 PRO A N 1
ATOM 655 C CA . PRO A 1 88 ? 13.208 -2.093 -16.562 1.00 88.50 88 PRO A CA 1
ATOM 656 C C . PRO A 1 88 ? 14.094 -3.286 -16.938 1.00 88.50 88 PRO A C 1
ATOM 658 O O . PRO A 1 88 ? 13.574 -4.320 -17.362 1.00 88.50 88 PRO A O 1
ATOM 661 N N . ALA A 1 89 ? 15.411 -3.192 -16.739 1.00 87.31 89 ALA A N 1
ATOM 662 C CA . ALA A 1 89 ? 16.376 -4.112 -17.357 1.00 87.31 89 ALA A CA 1
ATOM 663 C C . ALA A 1 89 ? 16.108 -5.594 -17.035 1.00 87.31 89 ALA A C 1
ATOM 665 O O . ALA A 1 89 ? 16.228 -6.465 -17.893 1.00 87.31 89 ALA A O 1
ATOM 666 N N . HIS A 1 90 ? 15.693 -5.885 -15.801 1.00 87.31 90 HIS A N 1
ATOM 667 C CA . HIS A 1 90 ? 15.338 -7.240 -15.373 1.00 87.31 90 HIS A CA 1
ATOM 668 C C . HIS A 1 90 ? 14.063 -7.786 -16.045 1.00 87.31 90 HIS A C 1
ATOM 670 O O . HIS A 1 90 ? 13.987 -8.984 -16.299 1.00 87.31 90 HIS A O 1
ATOM 676 N N . LEU A 1 91 ? 13.081 -6.929 -16.354 1.00 90.44 91 LEU A N 1
ATOM 677 C CA . LEU A 1 91 ? 11.857 -7.320 -17.065 1.00 90.44 91 LEU A CA 1
ATOM 678 C C . LEU A 1 91 ? 12.100 -7.454 -18.567 1.00 90.44 91 LEU A C 1
ATOM 680 O O . LEU A 1 91 ? 11.548 -8.361 -19.181 1.00 90.44 91 LEU A O 1
ATOM 684 N N . ALA A 1 92 ? 12.940 -6.588 -19.142 1.00 89.00 92 ALA A N 1
ATOM 685 C CA . ALA A 1 92 ? 13.392 -6.729 -20.524 1.00 89.00 92 ALA A CA 1
ATOM 686 C C . ALA A 1 92 ? 14.091 -8.083 -20.720 1.00 89.00 92 ALA A C 1
ATOM 688 O O . ALA A 1 92 ? 13.690 -8.861 -21.577 1.00 89.00 92 ALA A O 1
ATOM 689 N N . LYS A 1 93 ? 15.031 -8.424 -19.826 1.00 88.19 93 LYS A N 1
ATOM 690 C CA . LYS A 1 93 ? 15.720 -9.721 -19.837 1.00 88.19 93 LYS A CA 1
ATOM 691 C C . LYS A 1 93 ? 14.757 -10.907 -19.725 1.00 88.19 93 LYS A C 1
ATOM 693 O O . LYS A 1 93 ? 14.889 -11.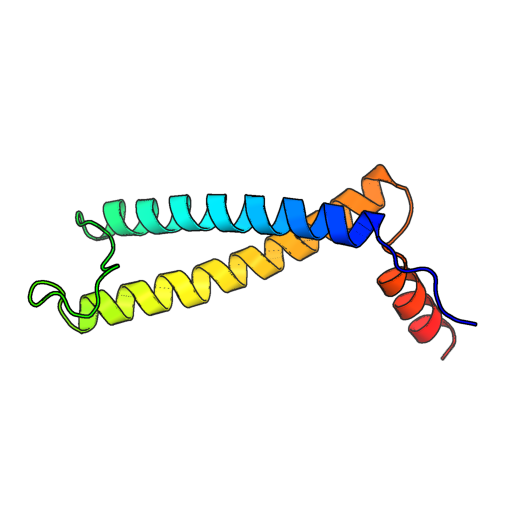856 -20.484 1.00 88.19 93 LYS A O 1
ATOM 698 N N . LEU A 1 94 ? 13.786 -10.844 -18.807 1.00 88.81 94 LEU A N 1
ATOM 699 C CA . LEU A 1 94 ? 12.782 -11.903 -18.639 1.00 88.81 94 LEU A CA 1
ATOM 700 C C . LEU A 1 94 ? 11.951 -12.100 -19.918 1.00 88.81 94 LEU A C 1
ATOM 702 O O . LEU A 1 94 ? 11.652 -13.225 -20.301 1.00 88.81 94 LEU A O 1
ATOM 706 N N . LYS A 1 95 ? 11.571 -11.003 -20.583 1.00 89.06 95 LYS A N 1
ATOM 707 C CA . LYS A 1 95 ? 10.818 -11.047 -21.840 1.00 89.06 95 LYS A CA 1
ATOM 708 C C . LYS A 1 95 ? 11.638 -11.675 -22.968 1.00 89.06 95 LYS A C 1
ATOM 710 O O . LYS A 1 95 ? 11.093 -12.476 -23.722 1.00 89.06 95 LYS A O 1
ATOM 715 N N . ASP A 1 96 ? 12.918 -11.324 -23.065 1.00 91.19 96 ASP A N 1
ATOM 716 C CA . ASP A 1 96 ? 13.830 -11.875 -24.069 1.00 91.19 96 ASP A CA 1
ATOM 717 C C . ASP A 1 96 ? 14.074 -13.374 -23.852 1.00 91.19 96 ASP A C 1
ATOM 719 O O . ASP A 1 96 ? 14.112 -14.123 -24.825 1.00 91.19 96 ASP A O 1
ATOM 723 N N . GLU A 1 97 ? 14.194 -13.823 -22.596 1.00 91.00 97 GLU A N 1
ATOM 724 C CA . GLU A 1 97 ? 14.294 -15.250 -22.249 1.00 91.00 97 GLU A CA 1
ATOM 725 C C . GLU A 1 97 ? 13.023 -16.011 -22.652 1.00 91.00 97 GLU A C 1
ATOM 727 O O . GLU A 1 97 ? 13.114 -16.995 -23.370 1.00 91.00 97 GLU A O 1
ATOM 732 N N . LEU A 1 98 ? 11.837 -15.503 -22.298 1.00 90.06 98 LEU A N 1
ATOM 733 C CA . LEU A 1 98 ? 10.552 -16.129 -22.648 1.00 90.06 98 LEU A CA 1
ATOM 734 C C . LEU A 1 98 ? 10.227 -16.137 -24.151 1.00 90.06 98 LEU A C 1
ATOM 736 O O . LEU A 1 98 ? 9.323 -16.854 -24.563 1.00 90.06 98 LEU A O 1
ATOM 740 N N . THR A 1 99 ? 10.877 -15.288 -24.948 1.00 93.81 99 THR A N 1
ATOM 741 C CA . THR A 1 99 ? 10.630 -15.187 -26.398 1.00 93.81 99 THR A CA 1
ATOM 742 C C . THR A 1 99 ? 11.625 -16.019 -27.218 1.00 93.81 99 THR A C 1
ATOM 744 O O . THR A 1 99 ? 11.343 -16.314 -28.375 1.00 93.81 99 THR A O 1
ATOM 747 N N . ASN A 1 100 ? 12.789 -16.363 -26.653 1.00 88.25 100 ASN A N 1
ATOM 748 C CA . ASN A 1 100 ? 13.829 -17.157 -27.324 1.00 88.25 100 ASN A CA 1
ATOM 749 C C . ASN A 1 100 ? 13.825 -18.653 -26.935 1.00 88.25 100 ASN A C 1
ATOM 751 O O . ASN A 1 100 ? 14.661 -19.390 -27.459 1.00 88.25 100 ASN A O 1
ATOM 755 N N . ASP A 1 101 ? 12.916 -19.074 -26.048 1.00 63.34 101 ASP A N 1
ATOM 756 C CA . ASP A 1 101 ? 12.533 -20.477 -25.794 1.00 63.34 101 ASP A CA 1
ATOM 757 C C . ASP A 1 101 ? 11.384 -20.911 -26.725 1.00 63.34 101 ASP A C 1
ATOM 759 O O . ASP A 1 101 ? 11.421 -22.063 -27.220 1.00 63.34 101 ASP A O 1
#